Protein AF-A0A1E3YC82-F1 (afdb_monomer_lite)

Structure (mmCIF, N/CA/C/O backbone):
data_AF-A0A1E3YC82-F1
#
_entry.id   AF-A0A1E3YC82-F1
#
loop_
_atom_site.group_PDB
_atom_site.id
_atom_site.type_symbol
_atom_site.label_atom_id
_atom_site.label_alt_id
_atom_site.label_comp_id
_atom_site.label_asym_id
_atom_site.label_entity_id
_atom_site.label_seq_id
_atom_site.pdbx_PDB_ins_code
_atom_site.Cartn_x
_atom_site.Cartn_y
_atom_site.Cartn_z
_atom_site.occupancy
_atom_site.B_iso_or_equiv
_atom_site.auth_seq_id
_atom_site.auth_comp_id
_atom_site.auth_asym_id
_atom_site.auth_atom_id
_atom_site.pdbx_PDB_model_num
ATOM 1 N N . MET A 1 1 ? -7.533 -15.447 17.289 1.00 67.25 1 MET A N 1
ATOM 2 C CA . MET A 1 1 ? -7.165 -14.032 17.066 1.00 67.25 1 MET A CA 1
ATOM 3 C C . MET A 1 1 ? -6.029 -13.679 18.003 1.00 67.25 1 MET A C 1
ATOM 5 O O . MET A 1 1 ? -5.992 -14.218 19.103 1.00 67.25 1 MET A O 1
ATOM 9 N N . SER A 1 2 ? -5.126 -12.810 17.562 1.00 85.00 2 SER A N 1
ATOM 10 C CA . SER A 1 2 ? -4.068 -12.246 18.403 1.00 85.00 2 SER A CA 1
ATOM 11 C C . SER A 1 2 ? -4.493 -10.851 18.850 1.00 85.00 2 SER A C 1
ATOM 13 O O . SER A 1 2 ? -4.987 -10.081 18.030 1.00 85.00 2 SER A O 1
ATOM 15 N N . THR A 1 3 ? -4.313 -10.530 20.129 1.00 86.94 3 THR A N 1
ATOM 16 C CA . THR A 1 3 ? -4.680 -9.220 20.685 1.00 86.94 3 THR A CA 1
ATOM 17 C C . THR A 1 3 ? -3.454 -8.321 20.749 1.00 86.94 3 THR A C 1
ATOM 19 O O . THR A 1 3 ? -2.402 -8.741 21.230 1.00 86.94 3 THR A O 1
ATOM 22 N N . ILE A 1 4 ? -3.599 -7.077 20.295 1.00 90.31 4 ILE A N 1
ATOM 23 C CA . ILE A 1 4 ? -2.582 -6.029 20.410 1.00 90.31 4 ILE A CA 1
ATOM 24 C C . ILE A 1 4 ? -3.224 -4.832 21.117 1.00 90.31 4 ILE A C 1
ATOM 26 O O . ILE A 1 4 ? -4.311 -4.401 20.737 1.00 90.31 4 ILE A O 1
ATOM 30 N N . THR A 1 5 ? -2.547 -4.284 22.127 1.00 92.19 5 THR A N 1
ATOM 31 C CA . THR A 1 5 ? -2.960 -3.048 22.805 1.00 92.19 5 THR A CA 1
ATOM 32 C C . THR A 1 5 ? -2.128 -1.887 22.280 1.00 92.19 5 THR A C 1
ATOM 34 O O . THR A 1 5 ? -0.901 -1.928 22.344 1.00 92.19 5 THR A O 1
ATOM 37 N N . ILE A 1 6 ? -2.790 -0.843 21.786 1.00 89.62 6 ILE A N 1
ATOM 38 C CA . ILE A 1 6 ? -2.148 0.366 21.258 1.00 89.62 6 ILE A CA 1
ATOM 39 C C . ILE A 1 6 ? -2.770 1.618 21.877 1.00 89.62 6 ILE A C 1
ATOM 41 O O . ILE A 1 6 ? -3.972 1.659 22.143 1.00 89.62 6 ILE A O 1
ATOM 45 N N . ALA A 1 7 ? -1.955 2.649 22.097 1.00 94.50 7 ALA A N 1
ATOM 46 C CA . ALA A 1 7 ? -2.438 3.972 22.476 1.00 94.50 7 ALA A CA 1
ATOM 47 C C . ALA A 1 7 ? -2.771 4.775 21.213 1.00 94.50 7 ALA A C 1
ATOM 49 O O . ALA A 1 7 ? -1.961 4.856 20.291 1.00 94.50 7 ALA A O 1
ATOM 50 N N . ILE A 1 8 ? -3.958 5.374 21.180 1.00 93.12 8 ILE A N 1
ATOM 51 C CA . ILE A 1 8 ? -4.438 6.213 20.077 1.00 93.12 8 ILE A CA 1
ATOM 52 C C . ILE A 1 8 ? -5.019 7.509 20.639 1.00 93.12 8 ILE A C 1
ATOM 54 O O . ILE A 1 8 ? -5.420 7.557 21.803 1.00 93.12 8 ILE A O 1
ATOM 58 N N . SER A 1 9 ? -5.071 8.558 19.819 1.00 97.56 9 SER A N 1
ATOM 59 C CA . SER A 1 9 ? -5.765 9.792 20.191 1.00 97.56 9 SER A CA 1
ATOM 60 C C . SER A 1 9 ? -7.277 9.568 20.277 1.00 97.56 9 SER A C 1
ATOM 62 O O . SER A 1 9 ? -7.829 8.687 19.612 1.00 97.56 9 SER A O 1
ATOM 64 N N . GLU A 1 10 ? -7.965 10.398 21.063 1.00 96.44 10 GLU A N 1
ATOM 65 C CA . GLU A 1 10 ? -9.422 10.289 21.222 1.00 96.44 10 GLU A CA 1
ATOM 66 C C . GLU A 1 10 ? -10.163 10.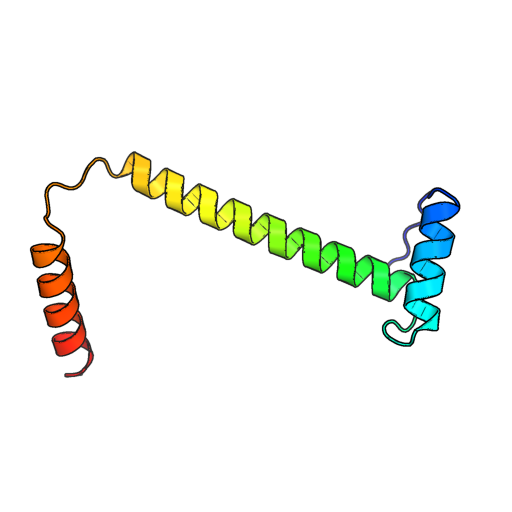490 19.893 1.00 96.44 10 GLU A C 1
ATOM 68 O O . GLU A 1 10 ? -11.085 9.749 19.568 1.00 96.44 10 GLU A O 1
ATOM 73 N N . ASN A 1 11 ? -9.674 11.398 19.044 1.00 97.38 11 ASN A N 1
ATOM 74 C CA . ASN A 1 11 ? -10.225 11.606 17.705 1.00 97.38 11 ASN A CA 1
ATOM 75 C C . ASN A 1 11 ? -10.212 10.321 16.853 1.00 97.38 11 ASN A C 1
ATOM 77 O O . ASN A 1 11 ? -11.192 10.015 16.170 1.00 97.38 11 ASN A O 1
ATOM 81 N N . LEU A 1 12 ? -9.125 9.543 16.917 1.00 95.12 12 LEU A N 1
ATOM 82 C CA . LEU A 1 12 ? -9.032 8.271 16.201 1.00 95.12 12 LEU A CA 1
ATOM 83 C C . LEU A 1 12 ? -9.967 7.219 16.799 1.00 95.12 12 LEU A C 1
ATOM 85 O O . LEU A 1 12 ? -10.580 6.464 16.046 1.00 95.12 12 LEU A O 1
ATOM 89 N N . ARG A 1 13 ? -10.124 7.189 18.129 1.00 93.56 13 ARG A N 1
ATOM 90 C CA . ARG A 1 13 ? -11.099 6.312 18.790 1.00 93.56 13 ARG A CA 1
ATOM 91 C C . ARG A 1 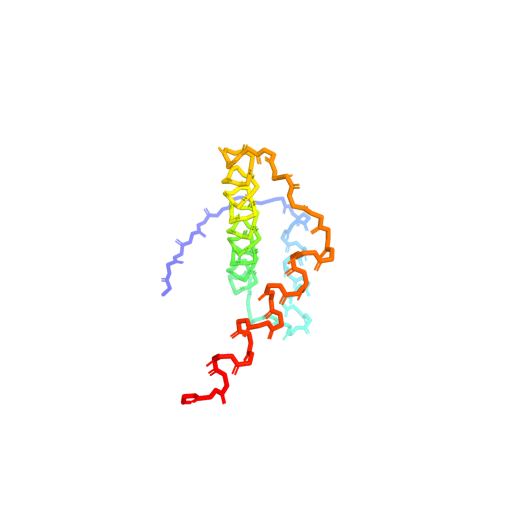13 ? -12.512 6.601 18.291 1.00 93.56 13 ARG A C 1
ATOM 93 O O . ARG A 1 13 ? -13.209 5.676 17.886 1.00 93.56 13 ARG A O 1
ATOM 100 N N . GLU A 1 14 ? -12.925 7.865 18.285 1.00 94.94 14 GLU A N 1
ATOM 101 C CA . GLU A 1 14 ? -14.243 8.265 17.785 1.00 94.94 14 GLU A CA 1
ATOM 102 C C . GLU A 1 14 ? -14.429 7.912 16.307 1.00 94.94 14 GLU A C 1
ATOM 104 O O . GLU A 1 14 ? -15.494 7.440 15.907 1.00 94.94 14 GLU A O 1
ATOM 109 N N . TRP A 1 15 ? -13.393 8.113 15.487 1.00 93.69 15 TRP A N 1
ATOM 110 C CA . TRP A 1 15 ? -13.424 7.739 14.077 1.00 93.69 15 TRP A CA 1
ATOM 111 C C . TRP A 1 15 ? -13.669 6.239 13.884 1.00 93.69 15 TRP A C 1
ATOM 113 O O . TRP A 1 15 ? -14.554 5.862 13.115 1.00 93.69 15 TRP A O 1
ATOM 123 N N . ILE A 1 16 ? -12.923 5.393 14.600 1.00 93.56 16 ILE A N 1
ATOM 124 C CA . ILE A 1 16 ? -13.079 3.933 14.550 1.00 93.56 16 ILE A CA 1
ATOM 125 C C . ILE A 1 16 ? -14.482 3.531 15.027 1.00 93.56 16 ILE A C 1
ATOM 127 O O . ILE A 1 16 ? -15.151 2.747 14.360 1.00 93.56 16 ILE A O 1
ATOM 131 N N . SER A 1 17 ? -14.974 4.124 16.117 1.00 91.69 17 SER A N 1
ATOM 132 C CA . SER A 1 17 ? -16.325 3.856 16.630 1.00 91.69 17 SER A CA 1
ATOM 133 C C . SER A 1 17 ? -17.428 4.204 15.624 1.00 91.69 17 SER A C 1
ATOM 135 O O . SER A 1 17 ? -18.418 3.485 15.521 1.00 91.69 17 SER A O 1
ATOM 137 N N . ARG A 1 18 ? -17.278 5.273 14.831 1.00 93.88 18 ARG A N 1
ATOM 138 C CA . ARG A 1 18 ? -18.250 5.594 13.767 1.00 93.88 18 ARG A CA 1
ATOM 139 C C . ARG A 1 18 ? -18.252 4.560 12.640 1.00 93.88 18 ARG A C 1
ATOM 141 O O . ARG A 1 18 ? -19.300 4.319 12.048 1.00 93.88 18 ARG A O 1
ATOM 148 N N . LYS A 1 19 ? -17.100 3.950 12.347 1.00 93.25 19 LYS A N 1
ATOM 149 C CA . LYS A 1 19 ? -16.964 2.907 11.318 1.00 93.25 19 LYS A CA 1
ATOM 150 C C . LYS A 1 19 ? -17.619 1.586 11.706 1.00 93.25 19 LYS A C 1
ATOM 152 O O . LYS A 1 19 ? -18.117 0.883 10.835 1.00 93.25 19 LYS A O 1
ATOM 157 N N . THR A 1 20 ? -17.669 1.271 12.994 1.00 91.06 20 THR A N 1
ATOM 158 C CA . THR A 1 20 ? -18.396 0.093 13.481 1.00 91.06 20 THR A CA 1
ATOM 159 C C . THR A 1 20 ? -19.894 0.373 13.602 1.00 91.06 20 THR A C 1
ATOM 161 O O . THR A 1 20 ? -20.711 -0.464 13.232 1.00 91.06 20 THR A O 1
ATOM 164 N N . GLN A 1 21 ? -20.284 1.585 14.017 1.00 90.62 21 GLN A N 1
ATOM 165 C CA . GLN A 1 21 ? -21.696 1.989 14.099 1.00 90.62 21 GLN A CA 1
ATOM 166 C C . GLN A 1 21 ? -22.414 2.026 12.746 1.00 90.62 21 GLN A C 1
ATOM 168 O O . GLN A 1 21 ? -23.622 1.811 12.702 1.00 90.62 21 GLN A O 1
ATOM 173 N N . SER A 1 22 ? -21.704 2.274 11.641 1.00 87.94 22 SER A N 1
ATOM 174 C CA . SER A 1 22 ? -22.302 2.215 10.302 1.00 87.94 22 SER A CA 1
ATOM 175 C C . SER A 1 22 ? -22.644 0.792 9.845 1.00 87.94 22 SER A C 1
ATOM 177 O O . SER A 1 22 ? -23.277 0.640 8.804 1.00 87.94 22 SER A O 1
ATOM 179 N N . GLY A 1 23 ? -22.225 -0.242 10.588 1.00 85.44 23 GLY A N 1
ATOM 180 C CA . GLY A 1 23 ? -22.446 -1.651 10.252 1.00 85.44 23 GLY A CA 1
ATOM 181 C C . GLY A 1 23 ? -21.531 -2.192 9.148 1.00 85.44 23 GLY A C 1
ATOM 182 O O . GLY A 1 23 ? -21.715 -3.323 8.715 1.00 85.44 23 GLY A O 1
ATOM 183 N N . GLU A 1 24 ? -20.550 -1.403 8.692 1.00 89.00 24 GLU A N 1
ATOM 184 C CA . GLU A 1 24 ? -19.558 -1.827 7.688 1.00 89.00 24 GLU A CA 1
ATOM 185 C C . GLU A 1 24 ? -18.539 -2.813 8.286 1.00 89.00 24 GLU A C 1
ATOM 187 O O . GLU A 1 24 ? -18.031 -3.678 7.579 1.00 89.00 24 GLU A O 1
ATOM 192 N N . TYR A 1 25 ? -18.283 -2.706 9.594 1.00 93.56 25 TYR A N 1
ATOM 193 C CA . TYR A 1 25 ? -17.341 -3.539 10.340 1.00 93.56 25 TYR A CA 1
ATOM 194 C C . TYR A 1 25 ? -17.986 -4.062 11.620 1.00 93.56 25 TYR A C 1
ATOM 196 O O . TYR A 1 25 ? -18.717 -3.328 12.290 1.00 93.56 25 TYR A O 1
ATOM 204 N N . ALA A 1 26 ? -17.689 -5.313 11.981 1.00 90.69 26 ALA A N 1
ATOM 205 C CA . ALA A 1 26 ? -18.278 -5.952 13.160 1.00 90.69 26 ALA A CA 1
ATOM 206 C C . ALA A 1 26 ? -17.767 -5.341 14.476 1.00 90.69 26 ALA A C 1
ATOM 208 O O . ALA A 1 26 ? -18.520 -5.200 15.440 1.00 90.69 26 ALA A O 1
ATOM 209 N N . ASP A 1 27 ? -16.489 -4.960 14.510 1.00 92.19 27 ASP A N 1
ATOM 210 C CA . ASP A 1 27 ? -15.854 -4.297 15.642 1.00 92.19 27 ASP A CA 1
ATOM 211 C C . ASP A 1 27 ? -14.627 -3.472 15.210 1.00 92.19 27 ASP A C 1
ATOM 213 O O . ASP A 1 27 ? -14.260 -3.387 14.035 1.00 92.19 27 ASP A O 1
ATOM 217 N N . SER A 1 28 ? -13.992 -2.818 16.183 1.00 91.81 28 SER A N 1
ATOM 218 C CA . SER A 1 28 ? -12.815 -1.978 15.953 1.00 91.81 28 SER A CA 1
ATOM 219 C C . SER A 1 28 ? -11.607 -2.766 15.439 1.00 91.81 28 SER A C 1
ATOM 221 O O . SER A 1 28 ? -10.806 -2.227 14.678 1.00 91.81 28 SER A O 1
ATOM 223 N N . SER A 1 29 ? -11.455 -4.023 15.860 1.00 91.62 29 SER A N 1
ATOM 224 C CA . SER A 1 29 ? -10.338 -4.889 15.467 1.00 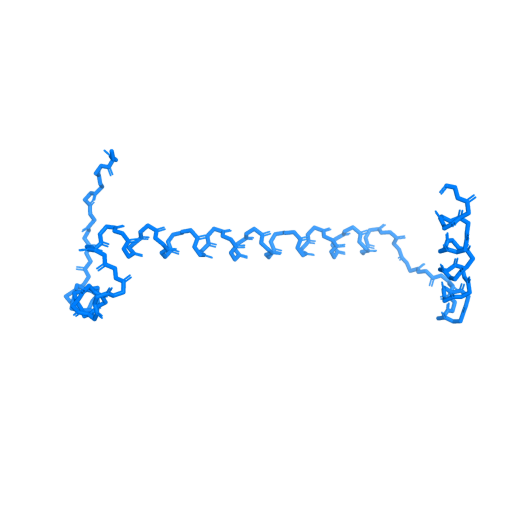91.62 29 SER A CA 1
ATOM 225 C C . SER A 1 29 ? -10.470 -5.319 14.012 1.00 91.62 29 SER A C 1
ATOM 227 O O . SER A 1 29 ? -9.466 -5.382 13.305 1.00 91.62 29 SER A O 1
ATOM 229 N N . ASP A 1 30 ? -11.695 -5.572 13.557 1.00 92.62 30 ASP A N 1
ATOM 230 C CA . ASP A 1 30 ? -12.016 -5.878 12.165 1.00 92.62 30 ASP A CA 1
ATOM 231 C C . ASP A 1 30 ? -11.659 -4.697 11.250 1.00 92.62 30 ASP A C 1
ATOM 233 O O . ASP A 1 30 ? -10.872 -4.842 10.310 1.00 92.62 30 ASP A O 1
ATOM 237 N N . TYR A 1 31 ? -12.099 -3.486 11.615 1.00 94.06 31 TYR A N 1
ATOM 238 C CA . TYR A 1 31 ? -11.740 -2.268 10.883 1.00 94.06 31 TYR A CA 1
ATOM 239 C C . TYR A 1 31 ? -10.224 -2.044 10.811 1.00 94.06 31 TYR A C 1
ATOM 241 O O . TYR A 1 31 ? -9.673 -1.785 9.740 1.00 94.06 31 TYR A O 1
ATOM 249 N N . VAL A 1 32 ? -9.521 -2.165 11.941 1.00 93.00 32 VAL A N 1
ATOM 250 C CA . VAL A 1 32 ? -8.061 -1.985 11.989 1.00 93.00 32 VAL A CA 1
ATOM 251 C C . VAL A 1 32 ? -7.340 -3.058 11.169 1.00 93.00 32 VAL A C 1
ATOM 253 O O . VAL A 1 32 ? -6.377 -2.747 10.468 1.00 93.00 32 VAL A O 1
ATOM 256 N N . SER A 1 33 ? -7.814 -4.304 11.201 1.00 93.12 33 SER A N 1
ATOM 257 C CA . SER A 1 33 ? -7.226 -5.400 10.423 1.00 93.12 33 SER A CA 1
ATOM 258 C C . SER A 1 33 ? -7.389 -5.178 8.919 1.00 93.12 33 SER A C 1
ATOM 260 O O . SER A 1 33 ? -6.449 -5.394 8.151 1.00 93.12 33 SER A O 1
ATOM 262 N N . ASP A 1 34 ? -8.552 -4.690 8.486 1.00 94.62 34 ASP A N 1
ATOM 263 C CA . ASP A 1 34 ? -8.788 -4.308 7.094 1.00 94.62 34 ASP A CA 1
ATOM 264 C C . ASP A 1 34 ? -7.913 -3.121 6.666 1.00 94.62 34 ASP A C 1
ATOM 266 O O . ASP A 1 34 ? -7.313 -3.165 5.592 1.00 94.62 34 ASP A O 1
ATOM 270 N N . LEU A 1 35 ? -7.753 -2.101 7.516 1.00 94.50 35 LEU A N 1
ATOM 271 C CA . LEU A 1 35 ? -6.836 -0.990 7.242 1.00 94.50 35 LEU A CA 1
ATOM 272 C C . LEU A 1 35 ? -5.395 -1.466 7.033 1.00 94.50 35 LEU A C 1
ATOM 274 O O . LEU A 1 35 ? -4.751 -1.051 6.070 1.00 94.50 35 LEU A O 1
ATOM 278 N N . ILE A 1 36 ? -4.904 -2.359 7.896 1.00 94.88 36 ILE A N 1
ATOM 279 C CA . ILE A 1 36 ? -3.558 -2.932 7.776 1.00 94.88 36 ILE A CA 1
ATOM 280 C C . ILE A 1 36 ? -3.424 -3.724 6.474 1.00 94.88 36 ILE A C 1
ATOM 282 O O . ILE A 1 36 ? -2.424 -3.584 5.773 1.00 94.88 36 ILE A O 1
ATOM 286 N N . ARG A 1 37 ? -4.428 -4.527 6.103 1.00 96.56 37 ARG A N 1
ATOM 287 C CA . ARG A 1 37 ? -4.405 -5.273 4.837 1.00 96.56 37 ARG A CA 1
ATOM 288 C C . ARG A 1 37 ? -4.360 -4.336 3.627 1.00 96.56 37 ARG A C 1
ATOM 290 O O . ARG A 1 37 ? -3.546 -4.548 2.733 1.00 96.56 37 ARG A O 1
ATOM 297 N N . ARG A 1 38 ? -5.165 -3.268 3.614 1.00 97.25 38 ARG A N 1
ATOM 298 C CA . ARG A 1 38 ? -5.141 -2.255 2.541 1.00 97.25 38 ARG A CA 1
ATOM 299 C C . ARG A 1 38 ? -3.785 -1.551 2.448 1.00 97.25 38 ARG A C 1
ATOM 301 O O . ARG A 1 38 ? -3.312 -1.285 1.342 1.00 97.25 38 ARG A O 1
ATOM 308 N N . ASP A 1 39 ? -3.156 -1.264 3.586 1.00 97.75 39 ASP A N 1
ATOM 309 C CA . ASP A 1 39 ? -1.816 -0.674 3.633 1.00 97.75 39 ASP A CA 1
ATOM 310 C C . ASP A 1 39 ? -0.746 -1.625 3.073 1.00 97.75 39 ASP A C 1
ATOM 312 O O . ASP A 1 39 ? 0.055 -1.228 2.221 1.00 97.75 39 ASP A O 1
ATOM 316 N N . GLN A 1 40 ? -0.793 -2.905 3.455 1.00 97.81 40 GLN A N 1
ATOM 317 C CA . GLN A 1 40 ? 0.095 -3.938 2.916 1.00 97.81 40 GLN A CA 1
ATOM 318 C C . GLN A 1 40 ? -0.074 -4.098 1.402 1.00 97.81 40 GLN A C 1
ATOM 320 O O . GLN A 1 40 ? 0.915 -4.107 0.670 1.00 97.81 40 GLN A O 1
ATOM 325 N N . GLU A 1 41 ? -1.312 -4.168 0.910 1.00 98.19 41 GLU A N 1
ATOM 326 C CA . GLU A 1 41 ? -1.599 -4.267 -0.524 1.00 98.19 41 GLU A CA 1
ATOM 327 C C . GLU A 1 41 ? -1.074 -3.054 -1.299 1.00 98.19 41 GLU A C 1
ATOM 329 O O . GLU A 1 41 ? -0.485 -3.200 -2.374 1.00 98.19 41 GLU A O 1
ATOM 334 N N . ARG A 1 42 ? -1.270 -1.842 -0.765 1.00 98.12 42 ARG A N 1
ATOM 335 C CA . ARG A 1 42 ? -0.755 -0.615 -1.378 1.00 98.12 42 ARG A CA 1
ATOM 336 C C . ARG A 1 42 ? 0.771 -0.624 -1.421 1.00 98.12 42 ARG A C 1
ATOM 338 O O . ARG A 1 42 ? 1.345 -0.337 -2.471 1.00 98.12 42 ARG A O 1
ATOM 345 N N . SER A 1 43 ? 1.412 -0.973 -0.312 1.00 98.00 43 SER A N 1
ATOM 346 C CA . SER A 1 43 ? 2.869 -1.049 -0.207 1.00 98.00 43 SER A CA 1
ATOM 347 C C . SER A 1 43 ? 3.449 -2.090 -1.167 1.00 98.00 43 SER A C 1
ATOM 349 O O . SER A 1 43 ? 4.410 -1.800 -1.877 1.00 98.00 43 SER A O 1
ATOM 351 N N . ALA A 1 44 ? 2.810 -3.257 -1.287 1.00 98.06 44 ALA A N 1
ATOM 352 C CA . ALA A 1 44 ? 3.203 -4.295 -2.235 1.00 98.06 44 ALA A CA 1
ATOM 353 C C . ALA A 1 44 ? 3.088 -3.827 -3.696 1.00 98.06 44 ALA A C 1
ATOM 355 O O . ALA A 1 44 ? 4.003 -4.052 -4.487 1.00 98.06 44 ALA A O 1
ATOM 356 N N . LYS A 1 45 ? 2.006 -3.123 -4.058 1.00 97.81 45 LYS A N 1
ATOM 357 C CA . LYS A 1 45 ? 1.833 -2.549 -5.407 1.00 97.81 45 LYS A CA 1
ATOM 358 C C . LYS A 1 45 ? 2.913 -1.517 -5.735 1.00 97.81 45 LYS A C 1
ATOM 360 O O . LYS A 1 45 ? 3.439 -1.519 -6.846 1.00 97.81 45 LYS A O 1
ATOM 365 N N . ILE A 1 46 ? 3.254 -0.653 -4.777 1.00 98.12 46 ILE A N 1
ATOM 366 C CA . ILE A 1 46 ? 4.321 0.343 -4.943 1.00 98.12 46 ILE A CA 1
ATOM 367 C C . ILE A 1 46 ? 5.668 -0.353 -5.141 1.00 98.12 46 ILE A C 1
ATOM 369 O O . ILE A 1 46 ? 6.377 -0.029 -6.093 1.00 98.12 46 ILE A O 1
ATOM 373 N N . ALA A 1 47 ? 5.993 -1.333 -4.297 1.00 98.19 47 ALA A N 1
ATOM 374 C CA . ALA A 1 47 ? 7.237 -2.086 -4.403 1.00 98.19 47 ALA A CA 1
ATOM 375 C C . ALA A 1 47 ? 7.346 -2.809 -5.756 1.00 98.19 47 ALA A C 1
ATOM 377 O O . ALA A 1 47 ? 8.359 -2.685 -6.437 1.00 98.19 47 ALA A O 1
ATOM 378 N N . ALA A 1 48 ? 6.278 -3.481 -6.199 1.00 98.25 48 ALA A N 1
ATOM 379 C CA . ALA A 1 48 ? 6.243 -4.152 -7.497 1.00 98.25 48 ALA A CA 1
ATOM 380 C C . ALA A 1 48 ? 6.471 -3.175 -8.663 1.00 98.25 48 ALA A C 1
ATOM 382 O O . ALA A 1 48 ? 7.245 -3.467 -9.577 1.00 98.25 48 ALA A O 1
ATOM 383 N N . MET A 1 49 ? 5.847 -1.993 -8.612 1.00 98.25 49 MET A N 1
ATOM 384 C CA . MET A 1 49 ? 6.049 -0.951 -9.620 1.00 98.25 49 MET A CA 1
ATOM 385 C C . MET A 1 49 ? 7.496 -0.445 -9.626 1.00 98.25 49 MET A C 1
ATOM 387 O O . MET A 1 49 ? 8.103 -0.334 -10.687 1.00 98.25 49 MET A O 1
ATOM 391 N N . GLN A 1 50 ? 8.075 -0.180 -8.453 1.00 98.38 50 GLN A N 1
ATOM 392 C CA . GLN A 1 50 ? 9.470 0.249 -8.333 1.00 98.38 50 GLN A CA 1
ATOM 393 C C . GLN A 1 50 ? 10.433 -0.804 -8.886 1.00 98.38 50 GLN A C 1
ATOM 395 O O . GLN A 1 50 ? 11.358 -0.459 -9.617 1.00 98.38 50 GLN A O 1
ATOM 400 N N . THR A 1 51 ? 10.194 -2.087 -8.608 1.00 98.25 51 THR A N 1
ATOM 401 C CA . THR A 1 51 ? 10.978 -3.182 -9.188 1.00 98.25 51 THR A CA 1
ATOM 402 C C . THR A 1 51 ? 10.880 -3.199 -10.713 1.00 98.25 51 THR A C 1
ATOM 404 O O . THR A 1 51 ? 11.911 -3.292 -11.375 1.00 98.25 51 THR A O 1
ATOM 407 N N . ALA A 1 52 ? 9.677 -3.064 -11.281 1.00 97.94 52 ALA A N 1
ATOM 408 C CA . ALA A 1 52 ? 9.482 -3.038 -12.731 1.00 97.94 52 ALA A CA 1
ATOM 409 C C . ALA A 1 52 ? 10.181 -1.837 -13.393 1.00 97.94 52 ALA A C 1
ATOM 411 O O . ALA A 1 52 ? 10.851 -1.997 -14.412 1.00 97.94 52 ALA A O 1
ATOM 412 N N . VAL A 1 53 ? 10.085 -0.651 -12.784 1.00 97.56 53 VAL A N 1
ATOM 413 C CA . VAL A 1 53 ? 10.778 0.559 -13.254 1.00 97.56 53 VAL A CA 1
ATOM 414 C C . VAL A 1 53 ? 12.292 0.375 -13.196 1.00 97.56 53 VAL A C 1
ATOM 416 O O . VAL A 1 53 ? 12.970 0.633 -14.186 1.00 97.56 53 VAL A O 1
ATOM 419 N N . ASN A 1 54 ? 12.826 -0.122 -12.078 1.00 98.19 54 ASN A N 1
ATOM 420 C CA . ASN A 1 54 ? 14.260 -0.365 -11.930 1.00 98.19 54 ASN A CA 1
ATOM 421 C C . ASN A 1 54 ? 14.774 -1.374 -12.964 1.00 98.19 54 ASN A C 1
ATOM 423 O O . ASN A 1 54 ? 15.829 -1.153 -13.554 1.00 98.19 54 ASN A O 1
ATOM 427 N N . ALA A 1 55 ? 14.022 -2.448 -13.220 1.00 97.44 55 ALA A N 1
ATOM 428 C CA . ALA A 1 55 ? 14.359 -3.421 -14.254 1.00 97.44 55 ALA A CA 1
ATOM 429 C C . ALA A 1 55 ? 14.362 -2.788 -15.657 1.00 97.44 55 ALA A C 1
ATOM 431 O O . ALA A 1 55 ? 15.289 -3.023 -16.429 1.00 97.44 55 ALA A O 1
ATOM 432 N N . GLY A 1 56 ? 13.376 -1.939 -15.966 1.00 95.25 56 GLY A N 1
ATOM 433 C CA . GLY A 1 56 ? 13.324 -1.192 -17.225 1.00 95.25 56 GLY A CA 1
ATOM 434 C C . GLY A 1 56 ? 14.513 -0.243 -17.396 1.00 95.25 56 GLY A C 1
ATOM 435 O O . GLY A 1 56 ? 15.174 -0.268 -18.430 1.00 95.25 56 GLY A O 1
ATOM 436 N N . LEU A 1 57 ? 14.851 0.532 -16.364 1.00 96.12 57 LEU A N 1
ATOM 437 C CA . LEU A 1 57 ? 16.015 1.426 -16.387 1.00 96.12 57 LEU A CA 1
ATOM 438 C C . LEU A 1 57 ? 17.329 0.653 -16.563 1.00 96.12 57 LEU A C 1
ATOM 440 O O . LEU A 1 57 ? 18.181 1.061 -17.349 1.00 96.12 57 LEU A O 1
ATOM 444 N N . ALA A 1 58 ? 17.479 -0.483 -15.877 1.00 96.69 58 ALA A N 1
ATOM 445 C CA . ALA A 1 58 ? 18.651 -1.346 -16.003 1.00 96.69 58 ALA A CA 1
ATOM 446 C C . ALA A 1 58 ? 18.750 -2.034 -17.377 1.00 96.69 58 ALA A C 1
ATOM 448 O O . ALA A 1 58 ? 19.849 -2.395 -17.792 1.00 96.69 58 ALA A O 1
ATOM 449 N N . SER A 1 59 ? 17.630 -2.202 -18.090 1.00 94.69 59 SER A N 1
ATOM 450 C CA . SER A 1 59 ? 17.608 -2.806 -19.429 1.00 94.69 59 SER A CA 1
ATOM 451 C C . SER A 1 59 ? 18.158 -1.895 -20.534 1.00 94.69 59 SER A C 1
ATOM 453 O O . SER A 1 59 ? 18.418 -2.370 -21.638 1.00 94.69 59 SER A O 1
ATOM 455 N N . GLY A 1 60 ? 18.392 -0.614 -20.227 1.00 93.25 60 GLY A N 1
ATOM 456 C CA . GLY A 1 60 ? 18.879 0.371 -21.186 1.00 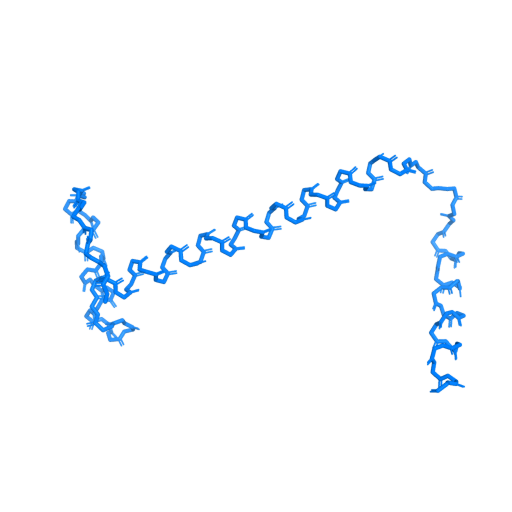93.25 60 GLY A CA 1
ATOM 457 C C . GLY A 1 60 ? 17.783 0.913 -22.108 1.00 93.25 60 GLY A C 1
ATOM 458 O O . GLY A 1 60 ? 16.605 0.577 -21.990 1.00 93.25 60 GLY A O 1
ATOM 459 N N . VAL A 1 61 ? 18.175 1.809 -23.015 1.00 93.38 61 VAL A N 1
ATOM 460 C CA . VAL A 1 61 ? 17.258 2.400 -23.999 1.00 93.38 61 VAL A CA 1
ATOM 461 C C . VAL A 1 61 ? 17.046 1.407 -25.137 1.00 93.38 61 VAL A C 1
ATOM 463 O O . VAL A 1 61 ? 18.005 0.851 -25.663 1.00 93.38 61 VAL A O 1
ATOM 466 N N . GLY A 1 62 ? 15.788 1.171 -25.506 1.00 91.06 62 GLY A N 1
ATOM 467 C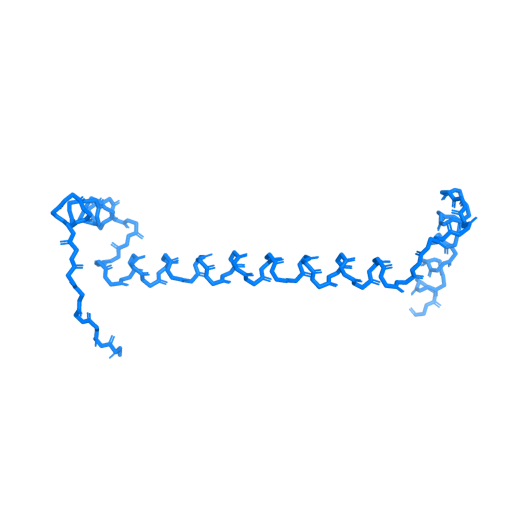 CA . GLY A 1 62 ? 15.459 0.356 -26.670 1.00 91.06 62 GLY A CA 1
ATOM 468 C C . GLY A 1 62 ? 15.528 1.167 -27.963 1.00 91.06 62 GLY A C 1
ATOM 469 O O . GLY A 1 62 ? 15.040 2.291 -28.006 1.00 91.06 62 GLY A O 1
ATOM 470 N N . ASP A 1 63 ? 16.053 0.556 -29.023 1.00 93.75 63 ASP A N 1
ATOM 471 C CA . ASP A 1 63 ? 16.198 1.200 -30.340 1.00 93.75 63 ASP A CA 1
ATOM 472 C C . ASP A 1 63 ? 14.992 0.986 -31.274 1.00 93.75 63 ASP A C 1
ATOM 474 O O . ASP A 1 63 ? 14.957 1.508 -32.386 1.00 93.75 63 ASP A O 1
ATOM 478 N N . ARG A 1 64 ? 14.001 0.195 -30.842 1.00 93.06 64 ARG A N 1
ATOM 479 C CA . ARG A 1 64 ? 12.826 -0.161 -31.651 1.00 93.06 64 ARG A CA 1
ATOM 480 C C . ARG A 1 64 ? 11.766 0.930 -31.615 1.00 93.06 64 ARG A C 1
ATOM 482 O O . ARG A 1 64 ? 11.430 1.459 -30.555 1.00 93.06 64 ARG A O 1
ATOM 489 N N . THR A 1 65 ? 11.177 1.188 -32.770 1.00 94.50 65 THR A N 1
ATOM 490 C CA . THR A 1 65 ? 10.027 2.077 -32.928 1.00 94.50 65 THR A CA 1
ATOM 491 C C . THR A 1 65 ? 8.744 1.439 -32.387 1.00 94.50 65 THR A C 1
ATOM 493 O O . THR A 1 65 ? 8.643 0.222 -32.209 1.00 94.50 65 THR A O 1
ATOM 496 N N . ALA A 1 66 ? 7.726 2.266 -32.135 1.00 92.12 66 ALA A N 1
ATOM 497 C CA . ALA A 1 66 ? 6.420 1.781 -31.695 1.00 92.12 66 ALA A CA 1
ATOM 498 C C . ALA A 1 66 ? 5.793 0.806 -32.710 1.00 92.12 66 ALA A C 1
ATOM 500 O O . ALA A 1 66 ? 5.238 -0.215 -32.301 1.00 92.12 66 ALA A O 1
ATOM 501 N N . ASP A 1 67 ? 5.925 1.080 -34.011 1.00 95.75 67 ASP A N 1
ATOM 502 C CA . ASP A 1 67 ? 5.364 0.237 -35.072 1.00 95.75 67 ASP A CA 1
ATOM 503 C C . ASP A 1 67 ? 6.000 -1.160 -35.074 1.00 95.75 67 ASP A C 1
ATOM 505 O O . ASP A 1 67 ? 5.279 -2.159 -35.043 1.00 95.75 67 ASP A O 1
ATOM 509 N N . GLU A 1 68 ? 7.331 -1.249 -34.971 1.00 95.19 68 GLU A N 1
ATOM 510 C CA . GLU A 1 68 ? 8.053 -2.528 -34.871 1.00 95.19 68 GLU A CA 1
ATOM 511 C C . GLU A 1 68 ? 7.630 -3.337 -33.633 1.00 95.19 68 GLU A C 1
ATOM 513 O O . GLU A 1 68 ? 7.490 -4.566 -33.690 1.00 95.19 68 GLU A O 1
ATOM 518 N N . LEU A 1 69 ? 7.387 -2.662 -32.501 1.00 93.94 69 LEU A N 1
ATOM 519 C CA . LEU A 1 69 ? 6.894 -3.304 -31.279 1.00 93.94 69 LEU A CA 1
ATOM 520 C C . LEU A 1 69 ? 5.472 -3.855 -31.463 1.00 93.94 69 LEU A C 1
ATOM 522 O O . LEU A 1 69 ? 5.200 -4.992 -31.065 1.00 93.94 69 LEU A O 1
ATOM 526 N N . PHE A 1 70 ? 4.571 -3.093 -32.091 1.00 94.31 70 PHE A N 1
ATOM 527 C CA . PHE A 1 70 ? 3.202 -3.541 -32.360 1.00 94.31 70 PHE A CA 1
ATOM 528 C C . PHE A 1 70 ? 3.144 -4.690 -33.367 1.00 94.31 70 PHE A C 1
ATOM 530 O O . PHE A 1 70 ? 2.359 -5.627 -33.186 1.00 94.31 70 PHE A O 1
ATOM 537 N N . GLU A 1 71 ? 3.963 -4.652 -34.417 1.00 95.62 71 GLU A N 1
ATOM 538 C CA . GLU A 1 71 ? 4.070 -5.748 -35.380 1.00 95.62 71 GLU A CA 1
ATOM 539 C C . GLU A 1 71 ? 4.565 -7.030 -34.709 1.00 95.62 71 GLU A C 1
ATOM 541 O O . GLU A 1 71 ? 3.932 -8.081 -34.857 1.00 95.62 71 GLU A O 1
ATOM 546 N N . THR A 1 72 ? 5.614 -6.925 -33.887 1.00 93.50 72 THR A N 1
ATOM 547 C CA . THR A 1 72 ? 6.142 -8.049 -33.101 1.00 93.50 72 THR A CA 1
ATOM 548 C C . THR A 1 72 ? 5.063 -8.641 -32.187 1.00 93.50 72 THR A C 1
ATOM 550 O O . THR A 1 72 ? 4.851 -9.856 -32.180 1.00 93.50 72 THR A O 1
ATOM 553 N N . ALA A 1 73 ? 4.319 -7.801 -31.459 1.00 93.31 73 ALA A N 1
ATOM 554 C CA . ALA A 1 73 ? 3.255 -8.253 -30.561 1.00 93.31 73 ALA A CA 1
ATOM 555 C C . ALA A 1 73 ? 2.113 -8.972 -31.307 1.00 93.31 73 ALA A C 1
ATOM 557 O O . ALA A 1 73 ? 1.621 -10.008 -30.852 1.00 93.31 73 ALA A O 1
ATOM 558 N N . ARG A 1 74 ? 1.706 -8.476 -32.488 1.00 93.75 74 ARG A N 1
ATOM 559 C CA . ARG A 1 74 ? 0.681 -9.133 -33.324 1.00 93.75 74 ARG A CA 1
ATOM 560 C C . ARG A 1 74 ? 1.139 -10.495 -33.835 1.00 93.75 74 ARG A C 1
ATOM 562 O O . ARG A 1 74 ? 0.327 -11.418 -33.886 1.00 93.75 74 ARG A O 1
ATOM 569 N N . GLN A 1 75 ? 2.405 -10.623 -34.227 1.00 93.38 75 GLN A N 1
ATOM 570 C CA . GLN A 1 75 ? 2.964 -11.903 -34.666 1.00 93.38 75 GLN A CA 1
ATOM 571 C C . GLN A 1 75 ? 2.946 -12.927 -33.522 1.00 93.38 75 GLN A C 1
ATOM 573 O O . GLN A 1 75 ? 2.437 -14.030 -33.713 1.00 93.38 75 GLN A O 1
ATOM 578 N N . GLN A 1 76 ? 3.381 -12.531 -32.320 1.00 91.56 76 GLN A N 1
ATOM 579 C CA . GLN A 1 76 ? 3.373 -13.390 -31.128 1.00 91.56 76 GLN A CA 1
ATOM 580 C C . GLN A 1 76 ? 1.961 -13.857 -30.737 1.00 91.56 76 GLN A C 1
ATOM 582 O O . GLN A 1 76 ? 1.753 -15.033 -30.433 1.00 91.56 76 GLN A O 1
ATOM 587 N N . ALA A 1 77 ? 0.968 -12.964 -30.792 1.00 92.12 77 ALA A N 1
ATOM 588 C CA . ALA A 1 77 ? -0.421 -13.313 -30.494 1.00 92.12 77 ALA A CA 1
ATOM 589 C C . ALA A 1 77 ? -1.001 -14.332 -31.495 1.00 92.12 77 ALA A C 1
ATOM 5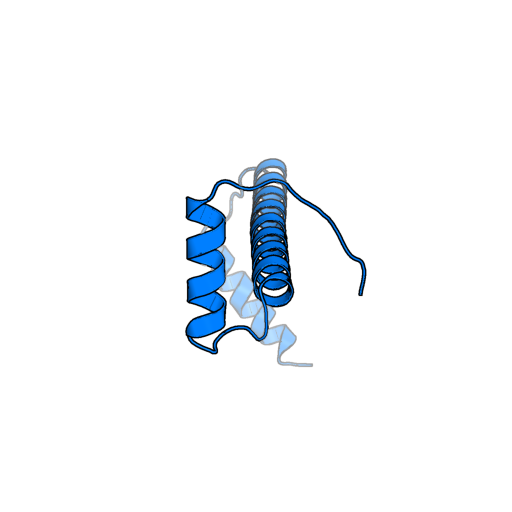91 O O . ALA A 1 77 ? -1.714 -15.252 -31.099 1.00 92.12 77 ALA A O 1
ATOM 592 N N . ARG A 1 78 ? -0.662 -14.212 -32.789 1.00 89.38 78 ARG A N 1
ATOM 593 C CA . ARG A 1 78 ? -1.080 -15.177 -33.824 1.00 89.38 78 ARG A CA 1
ATOM 594 C C . ARG A 1 78 ? -0.460 -16.554 -33.602 1.00 89.38 78 ARG A C 1
ATOM 596 O O . ARG A 1 78 ? -1.153 -17.557 -33.748 1.00 89.38 78 ARG A O 1
ATOM 603 N N . THR A 1 79 ? 0.817 -16.611 -33.222 1.00 86.94 79 THR A N 1
ATOM 604 C CA . THR A 1 79 ? 1.493 -17.885 -32.934 1.00 86.94 79 THR A CA 1
ATOM 605 C C . THR A 1 79 ? 0.969 -18.550 -31.662 1.00 86.94 79 THR A C 1
ATOM 607 O O . THR A 1 79 ? 0.835 -19.766 -31.637 1.00 86.94 79 THR A O 1
ATOM 610 N N . ALA A 1 80 ? 0.612 -17.771 -30.634 1.00 80.31 80 ALA A N 1
ATOM 611 C CA . ALA A 1 80 ? 0.073 -18.298 -29.378 1.00 80.31 80 ALA A CA 1
ATOM 612 C C . ALA A 1 80 ? -1.365 -18.834 -29.502 1.00 80.31 80 ALA A C 1
ATOM 614 O O . ALA A 1 80 ? -1.740 -19.732 -28.760 1.00 80.31 80 ALA A O 1
ATOM 615 N N . GLY A 1 81 ? -2.165 -18.308 -30.437 1.00 67.06 81 GLY A N 1
ATOM 616 C CA . GLY A 1 81 ? -3.524 -18.795 -30.719 1.00 67.06 81 GLY A CA 1
ATOM 617 C C . GLY A 1 81 ? -3.603 -19.959 -31.714 1.00 67.06 81 GLY A C 1
ATOM 618 O O . GLY A 1 81 ? -4.704 -20.366 -32.070 1.00 67.06 81 GLY A O 1
ATOM 619 N N . SER A 1 82 ? -2.462 -20.459 -32.197 1.00 59.31 82 SER A N 1
ATOM 620 C CA . SER A 1 82 ? -2.380 -21.564 -33.167 1.00 59.31 82 SER A CA 1
ATOM 621 C C . SER A 1 82 ? -1.946 -22.895 -32.525 1.00 59.31 82 SER A C 1
ATOM 623 O O . SER A 1 82 ? -1.534 -23.804 -33.246 1.00 59.31 82 SER A O 1
ATOM 625 N N . GLY A 1 83 ? -1.998 -22.994 -31.190 1.00 49.12 83 GLY A N 1
ATOM 626 C CA . GLY A 1 83 ? -1.622 -24.170 -30.395 1.00 49.12 83 GLY A CA 1
ATOM 627 C C . GLY A 1 83 ? -2.719 -24.606 -29.437 1.00 49.12 83 GLY A C 1
ATOM 628 O O . GLY A 1 83 ? -3.536 -23.742 -29.049 1.00 49.12 83 GLY A O 1
#

Radius of gyration: 23.74 Å; chains: 1; bounding box: 41×36×58 Å

pLDDT: mean 92.28, std 8.07, range [49.12, 98.38]

Secondary structure (DSSP, 8-state):
---------HHHHHHHHHHHHTTSSSSHHHHHHHHHHHHHHHHHHHHHHHHHHHHHHHT------HHHHHHHHHHHHHHHTT-

Sequence (83 aa):
MSTITIAISENLREWISRKTQSGEYADSSDYVSDLIRRDQERSAKIAAMQTAVNAGLASGVGDRTADELFETARQQARTAGSG

Foldseek 3Di:
DDDDDDDDDPVVVVVLVVCCVVVVAVHSVRVVVVVVVVVVVVVVVVVVVVVVVVVVVVVDDDPDDPVRVVVVVVVVVVVVVVD